Protein AF-A0A418G9U0-F1 (afdb_monomer)

Foldseek 3Di:
DCPVVLVCVVPPQAEEEEEEAPPLCSVVVVVVSCPPDPLEDEDQLCPPPVPPGNAAFQVCCVVDPVLPDSRQEYEGARYDDDPPDPPTPVLVCLQCSVVSNHHYYYYYYDDPDPVSLQSGQKYWYWYADPVRDIDIDIDGD

Secondary structure (DSSP, 8-state):
--HHHHHHHHH--SEEEEEESTTS-HHHHHHHHT---TTEEEEETTT-GGGT-SSB-TTTGGG--GGGSS-SEEEEEEE---TT-TT-HHHHHHHHHGGGT-EEEEEES----HHHHTTSSEEEEEEE-TTS-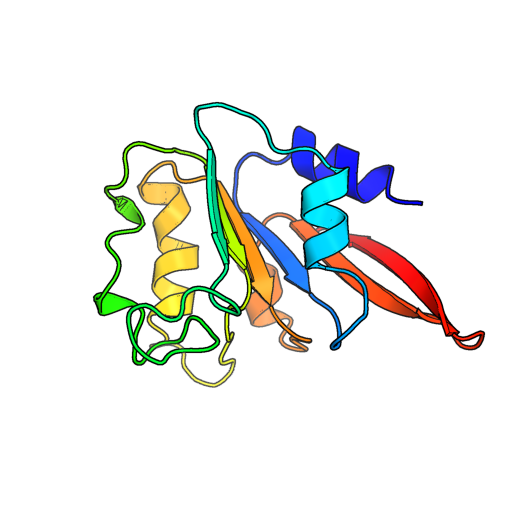EEEEEE--

Sequence (141 aa):
MYKQATELMLNFKDRILIKGEEDTGKSTLLTEIRISDSDSRYYNFKTLNSAGYNRLCDENIDNFDFLNTPEKTLILDGVRLCEKKMTSKVIRLIKQARKYHKRLVVVADSCESEFIELLFDGVIALSFNSDRERSCNVYTP

Radius of gyration: 14.31 Å; Cα contacts (8 Å, |Δi|>4): 246; chains: 1; bounding box: 38×35×33 Å

Organism: Escherichia coli (NCBI:txid562)

Nearest PDB structures (foldseek):
  8xbt-assembly1_K  TM=5.881E-01  e=6.034E-03  Homo sapiens
  8gyk-assembly1_G  TM=5.788E-01  e=1.154E-02  Homo sapiens
  8dk3-assembly1_A  TM=6.594E-01  e=3.256E-02  Pseudomonas aeruginosa PA14
  8bfn-assembly1_G  TM=6.846E-01  e=8.609E-02  Escherichia coli
  5xg3-assembly1_B  TM=6.144E-01  e=4.645E-01  Bacillus subtilis subsp. subtilis str. 168

Solvent-accessible surface area (backbone atoms only — not comparable to full-atom values): 8131 Å² total; per-residue (Å²): 134,58,61,65,55,45,50,47,67,74,70,59,74,48,33,35,38,37,31,19,58,85,90,46,42,71,71,56,50,53,64,72,61,55,83,76,50,94,49,47,44,81,43,52,23,66,72,45,64,89,78,79,40,63,46,44,34,66,90,56,47,85,81,52,68,72,77,77,47,91,47,37,30,40,34,40,35,39,33,58,82,66,86,92,40,97,79,34,53,55,60,48,49,60,67,44,28,63,82,58,64,31,20,37,38,40,29,30,57,68,71,88,51,63,74,62,46,61,68,24,70,29,38,37,41,27,37,66,46,100,84,67,46,78,42,79,47,69,51,64,104

Structure (mmCIF, N/CA/C/O backbone):
data_AF-A0A418G9U0-F1
#
_entry.id   AF-A0A418G9U0-F1
#
loop_
_atom_site.group_PDB
_atom_site.id
_atom_site.type_symbol
_atom_site.label_atom_id
_atom_site.label_alt_id
_atom_site.label_comp_id
_atom_site.label_asym_id
_atom_site.label_entity_id
_atom_site.label_seq_id
_atom_site.pdbx_PDB_ins_code
_atom_site.Cartn_x
_atom_site.Cartn_y
_atom_site.Cartn_z
_atom_site.occupancy
_atom_site.B_iso_or_equiv
_atom_site.auth_seq_id
_atom_site.auth_comp_id
_atom_site.auth_asym_id
_atom_site.auth_atom_id
_atom_site.pdbx_PDB_model_num
ATOM 1 N N . MET A 1 1 ? 17.846 9.985 2.692 1.00 63.62 1 MET A N 1
ATOM 2 C CA . MET A 1 1 ? 17.012 9.930 1.473 1.00 63.62 1 MET A CA 1
ATOM 3 C C . MET A 1 1 ? 15.529 9.843 1.827 1.00 63.62 1 MET A C 1
ATOM 5 O O . MET A 1 1 ? 14.791 10.739 1.460 1.00 63.62 1 MET A O 1
ATOM 9 N N . TYR A 1 2 ? 15.095 8.872 2.635 1.00 77.06 2 TYR A N 1
ATOM 10 C CA . TYR A 1 2 ? 13.665 8.629 2.891 1.00 77.06 2 TYR A CA 1
ATOM 11 C C . TYR A 1 2 ? 13.027 9.396 4.057 1.00 77.06 2 TYR A C 1
ATOM 13 O O . TYR A 1 2 ? 11.985 8.982 4.541 1.00 77.06 2 TYR A O 1
ATOM 21 N N . LYS A 1 3 ? 13.602 10.515 4.518 1.00 80.62 3 LYS A N 1
ATOM 22 C CA . LYS A 1 3 ? 13.114 11.206 5.730 1.00 80.62 3 LYS A CA 1
ATOM 23 C C . LYS A 1 3 ? 11.616 11.547 5.647 1.00 80.62 3 LYS A C 1
ATOM 25 O O . LYS A 1 3 ? 10.870 11.213 6.558 1.00 80.62 3 LYS A O 1
ATOM 30 N N . GLN A 1 4 ? 11.180 12.121 4.525 1.00 82.06 4 GLN A N 1
ATOM 31 C CA . GLN A 1 4 ? 9.770 12.456 4.292 1.00 82.06 4 GLN A CA 1
ATOM 32 C C . GLN A 1 4 ? 8.877 11.211 4.183 1.00 82.06 4 GLN A C 1
ATOM 34 O O . GLN A 1 4 ? 7.763 11.206 4.696 1.00 82.06 4 GLN A O 1
ATOM 39 N N . ALA A 1 5 ? 9.368 10.138 3.556 1.00 81.75 5 ALA A N 1
ATOM 40 C CA . ALA A 1 5 ? 8.641 8.875 3.444 1.00 81.75 5 ALA A CA 1
ATOM 41 C C . ALA A 1 5 ? 8.463 8.216 4.820 1.00 81.75 5 ALA A C 1
ATOM 43 O O . ALA A 1 5 ? 7.370 7.764 5.149 1.00 81.75 5 ALA A O 1
ATOM 44 N N . THR A 1 6 ? 9.504 8.221 5.655 1.00 82.69 6 THR A N 1
ATOM 45 C CA . THR A 1 6 ? 9.440 7.766 7.047 1.00 82.69 6 THR A CA 1
ATOM 46 C C . THR A 1 6 ? 8.459 8.611 7.857 1.00 82.69 6 THR A C 1
ATOM 48 O O . THR A 1 6 ? 7.612 8.052 8.544 1.00 82.69 6 THR A O 1
ATOM 51 N N . GLU A 1 7 ? 8.518 9.941 7.757 1.00 81.81 7 GLU A N 1
ATOM 52 C CA . GLU A 1 7 ? 7.590 10.840 8.456 1.00 81.81 7 GLU A CA 1
ATOM 53 C C . GLU A 1 7 ? 6.134 10.601 8.032 1.00 81.81 7 GLU A C 1
ATOM 55 O O . GLU A 1 7 ? 5.266 10.474 8.895 1.00 81.81 7 GLU A O 1
ATOM 60 N N . LEU A 1 8 ? 5.858 10.456 6.731 1.00 82.25 8 LEU A N 1
ATOM 61 C CA . LEU A 1 8 ? 4.528 10.097 6.237 1.00 82.25 8 LEU A CA 1
ATOM 62 C C . LEU A 1 8 ? 4.080 8.752 6.824 1.00 82.25 8 LEU A C 1
ATOM 64 O O . LEU A 1 8 ? 2.996 8.642 7.387 1.00 82.25 8 LEU A O 1
ATOM 68 N N . MET A 1 9 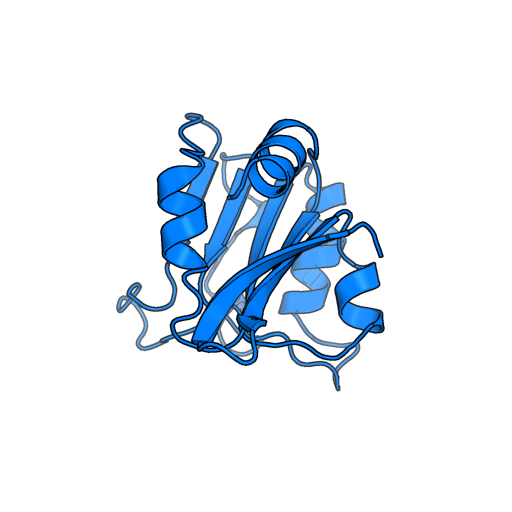? 4.936 7.735 6.760 1.00 81.06 9 MET A N 1
ATOM 69 C CA . MET A 1 9 ? 4.638 6.389 7.249 1.00 81.06 9 MET A CA 1
ATOM 70 C C . MET A 1 9 ? 4.513 6.294 8.777 1.00 81.06 9 MET A C 1
ATOM 72 O O . MET A 1 9 ? 3.905 5.349 9.274 1.00 81.06 9 MET A O 1
ATOM 76 N N . LEU A 1 10 ? 5.035 7.244 9.547 1.00 76.81 10 LEU A N 1
ATOM 77 C CA . LEU A 1 10 ? 4.821 7.297 10.996 1.00 76.81 10 LEU A CA 1
ATOM 78 C C . LEU A 1 10 ? 3.573 8.111 11.366 1.00 76.81 10 LEU A C 1
ATOM 80 O O . LEU A 1 10 ? 2.882 7.766 12.323 1.00 76.81 10 LEU A O 1
ATOM 84 N N . ASN A 1 11 ? 3.253 9.152 10.593 1.00 72.56 11 ASN A N 1
ATOM 85 C CA . ASN A 1 11 ? 2.205 10.115 10.941 1.00 72.56 11 ASN A CA 1
ATOM 86 C C . ASN A 1 11 ? 0.846 9.835 10.275 1.00 72.56 11 ASN A C 1
ATOM 88 O O . ASN A 1 11 ? -0.189 10.181 10.845 1.00 72.56 11 ASN A O 1
ATOM 92 N N . PHE A 1 12 ? 0.810 9.195 9.102 1.00 70.12 12 PHE A N 1
ATOM 93 C CA . PHE A 1 12 ? -0.439 8.895 8.396 1.00 70.12 12 PHE A CA 1
ATOM 94 C C . PHE A 1 12 ? -1.031 7.560 8.827 1.00 70.12 12 PHE A C 1
ATOM 96 O O . PHE A 1 12 ? -0.468 6.499 8.562 1.00 70.12 12 PHE A O 1
ATOM 103 N N . LYS A 1 13 ? -2.211 7.616 9.448 1.00 68.31 13 LYS A N 1
ATOM 104 C CA . LYS A 1 13 ? -2.909 6.443 9.996 1.00 68.31 13 LYS A CA 1
ATOM 105 C C . LYS A 1 13 ? -3.862 5.745 9.024 1.00 68.31 13 LYS A C 1
ATOM 107 O O . LYS A 1 13 ? -4.381 4.697 9.387 1.00 68.31 13 LYS A O 1
ATOM 112 N N . ASP A 1 14 ? -4.062 6.280 7.822 1.00 82.94 14 ASP A N 1
ATOM 113 C CA . ASP A 1 14 ? -5.080 5.778 6.893 1.00 82.94 14 ASP A CA 1
ATOM 114 C C . ASP A 1 14 ? -4.464 5.020 5.704 1.00 82.94 14 ASP A C 1
ATOM 116 O O . ASP A 1 14 ? -3.950 3.915 5.887 1.00 82.94 14 ASP A O 1
ATOM 120 N N . ARG A 1 15 ? -4.527 5.541 4.474 1.00 91.75 15 ARG A N 1
ATOM 121 C CA . ARG A 1 15 ? -4.121 4.804 3.268 1.00 91.75 15 ARG A CA 1
ATOM 122 C C . ARG A 1 15 ? -2.930 5.472 2.605 1.00 91.75 15 ARG A C 1
ATOM 124 O O . ARG A 1 15 ? -2.994 6.641 2.245 1.00 91.75 15 ARG A O 1
ATOM 131 N N . ILE A 1 16 ? -1.866 4.709 2.401 1.00 93.50 16 ILE A N 1
ATOM 132 C CA . ILE A 1 16 ? -0.645 5.168 1.742 1.00 93.50 16 ILE A CA 1
ATOM 133 C C . ILE A 1 16 ? -0.422 4.334 0.485 1.00 93.50 16 ILE A C 1
ATOM 135 O O . ILE A 1 16 ? -0.481 3.103 0.538 1.00 93.50 16 ILE A O 1
ATOM 139 N N . LEU A 1 17 ? -0.155 5.000 -0.634 1.00 94.38 17 LEU A N 1
ATOM 140 C CA . LEU A 1 17 ? 0.287 4.366 -1.872 1.00 94.38 17 LEU A CA 1
ATOM 141 C C . LEU A 1 17 ? 1.799 4.516 -2.006 1.00 94.38 17 LEU A C 1
ATOM 143 O O . LEU A 1 17 ? 2.324 5.623 -1.957 1.00 94.38 17 LEU A O 1
ATOM 147 N N . ILE A 1 18 ? 2.494 3.411 -2.239 1.00 93.88 18 ILE A N 1
ATOM 148 C CA . ILE A 1 18 ? 3.886 3.393 -2.674 1.00 93.88 18 ILE A CA 1
ATOM 149 C C . ILE A 1 18 ? 3.891 2.930 -4.127 1.00 93.88 18 ILE A C 1
ATOM 151 O O . ILE A 1 18 ? 3.515 1.793 -4.419 1.00 93.88 18 ILE A O 1
ATOM 155 N N . LYS A 1 19 ? 4.304 3.805 -5.041 1.00 93.88 19 LYS A N 1
ATOM 156 C CA . LYS A 1 19 ? 4.324 3.531 -6.482 1.00 93.88 19 LYS A CA 1
ATOM 157 C C . LYS A 1 19 ? 5.699 3.777 -7.080 1.00 93.88 19 LYS A C 1
ATOM 159 O O . LYS A 1 19 ? 6.518 4.497 -6.518 1.00 93.88 19 LYS A O 1
ATOM 164 N N . GLY A 1 20 ? 5.938 3.182 -8.236 1.00 92.25 20 GLY A N 1
ATOM 165 C CA . GLY A 1 20 ? 7.193 3.308 -8.967 1.00 92.25 20 GLY A CA 1
ATOM 166 C C . GLY A 1 20 ? 7.373 2.153 -9.933 1.00 92.25 20 GLY A C 1
ATOM 167 O O . GLY A 1 20 ? 6.677 1.142 -9.827 1.00 92.25 20 GLY A O 1
ATOM 168 N N . GLU A 1 21 ? 8.318 2.277 -10.852 1.00 88.81 21 GLU A N 1
ATOM 169 C CA . GLU A 1 21 ? 8.692 1.192 -11.764 1.00 88.81 21 GLU A CA 1
ATOM 170 C C . GLU A 1 21 ? 9.312 0.000 -11.009 1.00 88.81 21 GLU A C 1
ATOM 172 O O . GLU A 1 21 ? 9.526 0.037 -9.784 1.00 88.81 21 GLU A O 1
ATOM 177 N N . GLU A 1 22 ? 9.566 -1.096 -11.722 1.00 86.19 22 GLU A N 1
ATOM 178 C CA . GLU A 1 22 ? 10.347 -2.214 -11.189 1.00 86.19 22 GLU A CA 1
ATOM 179 C C . GLU A 1 22 ? 11.737 -1.735 -10.727 1.00 86.19 22 GLU A C 1
ATOM 181 O O . GLU A 1 22 ? 12.258 -0.723 -11.188 1.00 86.19 22 GLU A O 1
ATOM 186 N N . ASP A 1 23 ? 12.296 -2.406 -9.719 1.00 85.69 23 ASP A N 1
ATOM 187 C CA . ASP A 1 23 ? 13.636 -2.143 -9.161 1.00 85.69 23 ASP A CA 1
ATOM 188 C C . ASP A 1 23 ? 13.921 -0.744 -8.575 1.00 85.69 23 ASP A C 1
ATOM 190 O O . ASP A 1 23 ? 15.013 -0.484 -8.055 1.00 85.69 23 ASP A O 1
ATOM 194 N N . THR A 1 24 ? 12.909 0.122 -8.494 1.00 89.12 24 THR A N 1
ATOM 195 C CA . THR A 1 24 ? 12.988 1.434 -7.818 1.00 89.12 24 THR A CA 1
ATOM 196 C C . THR A 1 24 ? 13.184 1.340 -6.297 1.00 89.12 24 THR A C 1
ATOM 198 O O . THR A 1 24 ? 13.470 2.339 -5.643 1.00 89.12 24 THR A O 1
ATOM 201 N N . GLY A 1 25 ? 13.081 0.139 -5.715 1.00 88.19 25 GLY A N 1
ATOM 202 C CA . GLY A 1 25 ? 13.338 -0.105 -4.292 1.00 88.19 25 GLY A CA 1
ATOM 203 C C . GLY A 1 25 ? 12.112 0.007 -3.381 1.00 88.19 25 GLY A C 1
ATOM 204 O O . GLY A 1 25 ? 12.280 0.133 -2.173 1.00 88.19 25 GLY A O 1
ATOM 205 N N . LYS A 1 26 ? 10.885 -0.081 -3.919 1.00 91.31 26 LYS A N 1
ATOM 206 C CA . LYS A 1 26 ? 9.625 0.005 -3.145 1.00 91.31 26 LYS A CA 1
ATOM 207 C C . LYS A 1 26 ? 9.582 -0.936 -1.931 1.00 91.31 26 LYS A C 1
ATOM 209 O O . LYS A 1 26 ? 9.295 -0.503 -0.820 1.00 91.31 26 LYS A O 1
ATOM 214 N N . SER A 1 27 ? 9.916 -2.211 -2.122 1.00 87.06 27 SER A N 1
ATOM 215 C CA . SER A 1 27 ? 9.946 -3.191 -1.027 1.00 87.06 27 SER A CA 1
ATOM 216 C C . SER A 1 27 ? 11.130 -2.957 -0.077 1.00 87.06 27 SER A C 1
ATOM 218 O O . SER A 1 27 ? 10.993 -3.135 1.131 1.00 87.06 27 SER A O 1
ATOM 220 N N . THR A 1 28 ? 12.276 -2.484 -0.589 1.00 86.75 28 THR A N 1
ATOM 221 C CA . THR A 1 28 ? 13.432 -2.091 0.238 1.00 86.75 28 THR A CA 1
ATOM 222 C C . THR A 1 28 ? 13.075 -0.929 1.168 1.00 86.75 28 THR A C 1
ATOM 224 O O . THR A 1 28 ? 13.372 -0.985 2.360 1.00 86.75 28 THR A O 1
ATOM 227 N N . LEU A 1 29 ? 12.342 0.069 0.670 1.00 86.94 29 LEU A N 1
ATOM 228 C CA . LEU A 1 29 ? 11.839 1.183 1.472 1.00 86.94 29 LEU A CA 1
ATOM 229 C C . LEU A 1 29 ? 11.016 0.692 2.672 1.00 86.94 29 LEU A C 1
ATOM 231 O O . LEU A 1 29 ? 11.232 1.148 3.792 1.00 86.94 29 LEU A O 1
ATOM 235 N N . LEU A 1 30 ? 10.111 -0.271 2.465 1.00 84.62 30 LEU A N 1
ATOM 236 C CA . LEU A 1 30 ? 9.313 -0.847 3.553 1.00 84.62 30 LEU A CA 1
ATOM 237 C C . LEU A 1 30 ? 10.179 -1.516 4.626 1.00 84.62 30 LEU A C 1
ATOM 239 O O . LEU A 1 30 ? 9.915 -1.346 5.818 1.00 84.62 30 LEU A O 1
ATOM 243 N N . THR A 1 31 ? 11.221 -2.247 4.217 1.00 78.88 31 THR A N 1
ATOM 244 C CA . THR A 1 31 ? 12.150 -2.883 5.165 1.00 78.88 31 THR A CA 1
ATOM 245 C C . THR A 1 31 ? 12.967 -1.863 5.959 1.00 78.88 31 THR A C 1
ATOM 247 O O . THR A 1 31 ? 13.207 -2.065 7.149 1.00 78.88 31 THR A O 1
ATOM 250 N N . GLU A 1 32 ? 13.347 -0.743 5.341 1.00 78.62 32 GLU A N 1
ATOM 251 C CA . GLU A 1 32 ? 14.121 0.320 5.990 1.00 78.62 32 GLU A CA 1
ATOM 252 C C . GLU A 1 32 ? 13.285 1.157 6.963 1.00 78.62 32 GLU A C 1
ATOM 254 O O . GLU A 1 32 ? 13.770 1.521 8.033 1.00 78.62 32 GLU A O 1
ATOM 259 N N . ILE A 1 33 ? 12.017 1.422 6.632 1.00 75.69 33 ILE A N 1
ATOM 260 C CA . ILE A 1 33 ? 11.095 2.182 7.490 1.00 75.69 33 ILE A CA 1
ATOM 261 C C . ILE A 1 33 ? 10.749 1.412 8.779 1.00 75.69 33 ILE A C 1
ATOM 263 O O . ILE A 1 33 ? 10.293 2.028 9.739 1.00 75.69 33 ILE A O 1
ATOM 267 N N . ARG A 1 34 ? 11.025 0.097 8.846 1.00 66.44 34 ARG A N 1
ATOM 268 C CA . ARG A 1 34 ? 10.774 -0.769 10.014 1.00 66.44 34 ARG A CA 1
ATOM 269 C C . ARG A 1 34 ? 9.371 -0.567 10.581 1.00 66.44 34 ARG A C 1
ATOM 271 O O . ARG A 1 34 ? 9.196 -0.201 11.741 1.00 66.44 34 ARG A O 1
ATOM 278 N N . ILE A 1 35 ? 8.356 -0.840 9.766 1.00 66.44 35 ILE A N 1
ATOM 279 C CA . ILE A 1 35 ? 6.982 -0.980 10.263 1.00 66.44 35 ILE A CA 1
ATOM 280 C C . ILE A 1 35 ? 6.930 -2.290 11.059 1.00 66.44 35 ILE A C 1
ATOM 282 O O . ILE A 1 35 ? 6.544 -3.335 10.550 1.00 66.44 35 ILE A O 1
ATOM 286 N N . SER A 1 36 ? 7.449 -2.253 12.280 1.00 57.88 36 SER A N 1
ATOM 287 C CA . SER A 1 36 ? 7.565 -3.388 13.191 1.00 57.88 36 SER A CA 1
ATOM 288 C C . SER A 1 36 ? 6.660 -3.164 14.395 1.00 57.88 36 SER A C 1
ATOM 290 O O . SER A 1 36 ? 7.102 -3.254 15.539 1.00 57.88 36 SER A O 1
ATOM 292 N N . ASP A 1 37 ? 5.412 -2.794 14.126 1.00 63.84 37 ASP A N 1
ATOM 293 C CA . ASP A 1 37 ? 4.378 -2.807 15.151 1.00 63.84 37 ASP A CA 1
ATOM 294 C C . ASP A 1 37 ? 3.733 -4.197 15.152 1.00 63.84 37 ASP A C 1
ATOM 296 O O . ASP A 1 37 ? 3.496 -4.776 14.086 1.00 63.84 37 ASP A O 1
ATOM 300 N N . SER A 1 38 ? 3.457 -4.746 16.333 1.00 69.56 38 SER A N 1
ATOM 301 C CA . SER A 1 38 ? 2.780 -6.041 16.483 1.00 69.56 38 SER A CA 1
ATOM 302 C C . SER A 1 38 ? 1.361 -6.029 15.902 1.00 69.56 38 SER A C 1
ATOM 304 O O . SER A 1 38 ? 0.781 -7.086 15.676 1.0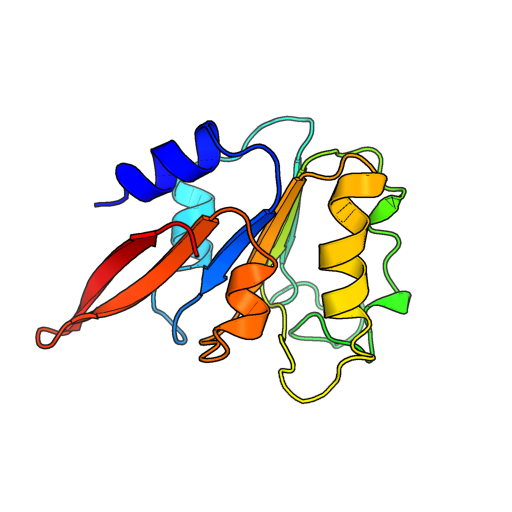0 69.56 38 SER A O 1
ATOM 306 N N . ASP A 1 39 ? 0.829 -4.839 15.613 1.00 85.25 39 ASP A N 1
ATOM 307 C CA . ASP A 1 39 ? -0.462 -4.591 14.967 1.00 85.25 39 ASP A CA 1
ATOM 308 C C . ASP A 1 39 ? -0.365 -4.453 13.428 1.00 85.25 39 ASP A C 1
ATOM 310 O O . ASP A 1 39 ? -1.240 -3.869 12.776 1.00 85.25 39 ASP A O 1
ATOM 314 N N . SER A 1 40 ? 0.727 -4.942 12.825 1.00 88.19 40 SER A N 1
ATOM 315 C CA . SER A 1 40 ? 0.954 -4.892 11.379 1.00 88.19 40 SER A CA 1
ATOM 316 C C . SER A 1 40 ? 1.131 -6.270 10.747 1.00 88.19 40 SER A C 1
ATOM 318 O O . SER A 1 40 ? 1.769 -7.162 11.305 1.00 88.19 40 SER A O 1
ATOM 320 N N . ARG A 1 41 ? 0.588 -6.436 9.537 1.00 90.88 41 ARG A N 1
ATOM 321 C CA . ARG A 1 41 ? 0.764 -7.641 8.725 1.00 90.88 41 ARG A CA 1
ATOM 322 C C . ARG A 1 41 ? 1.227 -7.308 7.318 1.00 90.88 41 ARG A C 1
ATOM 324 O O . ARG A 1 41 ? 0.599 -6.519 6.612 1.00 90.88 41 ARG A O 1
ATOM 331 N N . TYR A 1 42 ? 2.315 -7.957 6.913 1.00 90.19 42 TYR A N 1
ATOM 332 C CA . TYR A 1 42 ? 2.928 -7.801 5.599 1.00 90.19 42 TYR A CA 1
ATOM 333 C C . TYR A 1 42 ? 2.551 -8.963 4.676 1.00 90.19 42 TYR A C 1
ATOM 335 O O . TYR A 1 42 ? 2.820 -10.126 4.976 1.00 90.19 42 TYR A O 1
ATOM 343 N N . TYR A 1 43 ? 1.938 -8.632 3.542 1.00 91.19 43 TYR A N 1
ATOM 344 C CA . TYR A 1 43 ? 1.598 -9.557 2.469 1.00 91.19 43 TYR A CA 1
ATOM 345 C C . TYR A 1 43 ? 2.472 -9.256 1.255 1.00 91.19 43 TYR A C 1
ATOM 347 O O . TYR A 1 43 ? 2.245 -8.274 0.553 1.00 91.19 43 TYR A O 1
ATOM 355 N N . ASN A 1 44 ? 3.460 -10.110 0.996 1.00 90.25 44 ASN A N 1
ATOM 356 C CA . ASN A 1 44 ? 4.312 -10.002 -0.185 1.00 90.25 44 ASN A CA 1
ATOM 357 C C . ASN A 1 44 ? 3.789 -10.896 -1.310 1.00 90.25 44 ASN A C 1
ATOM 359 O O . ASN A 1 44 ? 4.198 -12.046 -1.421 1.00 90.25 44 ASN A O 1
ATOM 363 N N . PHE A 1 45 ? 2.913 -10.377 -2.168 1.00 89.44 45 PHE A N 1
ATOM 364 C CA . PHE A 1 45 ? 2.314 -11.140 -3.268 1.00 89.44 45 PHE A CA 1
ATOM 365 C C . PHE A 1 45 ? 3.299 -11.505 -4.380 1.00 89.44 45 PHE A C 1
ATOM 367 O O . PHE A 1 45 ? 2.972 -12.352 -5.202 1.00 89.44 45 PHE A O 1
ATOM 374 N N . LYS A 1 46 ? 4.506 -10.924 -4.400 1.00 83.00 46 LYS A N 1
ATOM 375 C CA . LYS A 1 46 ? 5.563 -11.344 -5.331 1.00 83.00 46 LYS A CA 1
ATOM 376 C C . LYS A 1 46 ? 6.176 -12.686 -4.933 1.00 83.00 46 LYS A C 1
ATOM 378 O O . LYS A 1 46 ? 6.672 -13.404 -5.794 1.00 83.00 46 LYS A O 1
ATOM 383 N N . THR A 1 47 ? 6.161 -13.016 -3.640 1.00 81.38 47 THR A N 1
ATOM 384 C CA . THR A 1 47 ? 6.744 -14.253 -3.096 1.00 81.38 47 THR A CA 1
ATOM 385 C C . THR A 1 47 ? 5.716 -15.183 -2.454 1.00 81.38 47 THR A C 1
ATOM 387 O O . THR A 1 47 ? 6.047 -16.337 -2.176 1.00 81.38 47 THR A O 1
ATOM 390 N N . LEU A 1 48 ? 4.472 -14.726 -2.243 1.00 76.56 48 LEU A N 1
ATOM 391 C CA . LEU A 1 48 ? 3.346 -15.528 -1.751 1.00 76.56 48 LEU A CA 1
ATOM 392 C C . LEU A 1 48 ? 2.916 -16.549 -2.820 1.00 76.56 48 LEU A C 1
ATOM 394 O O . LEU A 1 48 ? 1.884 -16.439 -3.472 1.00 76.56 48 LEU A O 1
ATOM 398 N N . ASN A 1 49 ? 3.727 -17.586 -2.995 1.00 59.41 49 ASN A N 1
ATOM 399 C CA . ASN A 1 49 ? 3.548 -18.613 -4.018 1.00 59.41 49 ASN A CA 1
ATOM 400 C C . ASN A 1 49 ? 2.421 -19.614 -3.679 1.00 59.41 49 ASN A C 1
ATOM 402 O O . ASN A 1 49 ? 2.226 -20.604 -4.377 1.00 59.41 49 ASN A O 1
ATOM 406 N N . SER A 1 50 ? 1.675 -19.384 -2.593 1.00 57.41 50 SER A N 1
ATOM 407 C CA . SER A 1 50 ? 0.692 -20.321 -2.037 1.00 57.41 50 SER A CA 1
ATOM 408 C C . SER A 1 50 ? -0.550 -20.527 -2.910 1.00 57.41 50 SER A C 1
ATOM 410 O O . SER A 1 50 ? -1.311 -21.456 -2.654 1.00 57.41 50 SER A O 1
ATOM 412 N N . ALA A 1 51 ? -0.751 -19.711 -3.950 1.00 54.06 51 ALA A N 1
ATOM 413 C CA . ALA A 1 51 ? -1.877 -19.852 -4.873 1.00 54.06 51 ALA A CA 1
ATOM 414 C C . ALA A 1 51 ? -1.531 -19.541 -6.348 1.00 54.06 51 ALA A C 1
ATOM 416 O O . ALA A 1 51 ? -2.428 -19.292 -7.149 1.00 54.06 51 ALA A O 1
ATOM 417 N N . GLY A 1 52 ? -0.242 -19.552 -6.719 1.00 62.41 52 GLY A N 1
ATOM 418 C CA . GLY A 1 52 ? 0.205 -19.324 -8.105 1.00 62.41 52 GLY A CA 1
ATOM 419 C C . GLY A 1 52 ? 0.037 -17.885 -8.612 1.00 62.41 52 GLY A C 1
ATOM 420 O O . GLY A 1 52 ? 0.022 -17.648 -9.820 1.00 62.41 52 GLY A O 1
ATOM 421 N N . TYR A 1 53 ? -0.109 -16.921 -7.703 1.00 65.88 53 TYR A N 1
ATOM 422 C CA . TYR A 1 53 ? -0.242 -15.508 -8.038 1.00 65.88 53 TYR A CA 1
ATOM 423 C C . TYR A 1 53 ? 1.035 -14.750 -7.683 1.00 65.88 53 TYR A C 1
ATOM 425 O O . TYR A 1 53 ? 1.526 -14.869 -6.569 1.00 65.88 53 TYR A O 1
ATOM 433 N N . ASN A 1 54 ? 1.504 -13.901 -8.601 1.00 82.81 54 ASN A N 1
ATOM 434 C CA . ASN A 1 54 ? 2.680 -13.042 -8.388 1.00 82.81 54 ASN A CA 1
ATOM 435 C C . ASN A 1 54 ? 2.297 -11.591 -8.030 1.00 82.81 54 ASN A C 1
ATOM 437 O O . ASN A 1 54 ? 3.143 -10.697 -8.028 1.00 82.81 54 ASN A O 1
ATOM 441 N N . ARG A 1 55 ? 0.996 -11.334 -7.835 1.00 89.44 55 ARG A N 1
ATOM 442 C CA . ARG A 1 55 ? 0.404 -10.026 -7.525 1.00 89.44 55 ARG A CA 1
ATOM 443 C C . ARG A 1 55 ? -1.020 -10.171 -6.994 1.00 89.44 55 ARG A C 1
ATOM 445 O O . ARG A 1 55 ? -1.720 -11.106 -7.381 1.00 89.44 55 ARG A O 1
ATOM 452 N N . LEU A 1 56 ? -1.472 -9.223 -6.180 1.00 92.06 56 LEU A N 1
ATOM 453 C CA . LEU A 1 56 ? -2.875 -9.081 -5.783 1.00 92.06 56 LEU A CA 1
ATOM 454 C C . LEU A 1 56 ? -3.654 -8.326 -6.870 1.00 92.06 56 LEU A C 1
ATOM 456 O O . LEU A 1 56 ? -3.227 -7.259 -7.314 1.00 92.06 56 LEU A O 1
ATOM 460 N N . CYS A 1 57 ? -4.793 -8.859 -7.298 1.00 90.75 57 CYS A N 1
ATOM 461 C CA . CYS A 1 57 ? -5.650 -8.287 -8.335 1.00 90.75 57 CYS A CA 1
ATOM 462 C C . CYS A 1 57 ? -7.127 -8.670 -8.121 1.00 90.75 57 CYS A C 1
ATOM 464 O O . CYS A 1 57 ? -7.470 -9.415 -7.204 1.00 90.75 57 CYS A O 1
ATOM 466 N N . ASP A 1 58 ? -8.027 -8.153 -8.961 1.00 90.56 58 ASP A N 1
ATOM 467 C CA . ASP A 1 58 ? -9.474 -8.400 -8.834 1.00 90.56 58 ASP A CA 1
ATOM 468 C C . ASP A 1 58 ? -9.846 -9.890 -8.958 1.00 90.56 58 ASP A C 1
ATOM 470 O O . ASP A 1 58 ? -10.881 -10.321 -8.445 1.00 90.56 58 ASP A O 1
ATOM 474 N N . GLU A 1 59 ? -9.020 -10.674 -9.649 1.00 89.31 59 GLU A N 1
ATOM 475 C CA . GLU A 1 59 ? -9.234 -12.101 -9.875 1.00 89.31 59 GLU A CA 1
ATOM 476 C C . GLU A 1 59 ? -8.955 -12.954 -8.630 1.00 89.31 59 GLU A C 1
ATOM 478 O O . GLU A 1 59 ? -9.540 -14.024 -8.498 1.00 89.31 59 GLU A O 1
ATOM 483 N N . ASN A 1 60 ? -8.083 -12.503 -7.721 1.00 90.38 60 ASN A N 1
ATOM 484 C CA . ASN A 1 60 ? -7.625 -13.317 -6.590 1.00 90.38 60 ASN A CA 1
ATOM 485 C C . ASN A 1 60 ? -7.857 -12.696 -5.209 1.00 90.38 60 ASN A C 1
ATOM 487 O O . ASN A 1 60 ? -7.642 -13.377 -4.208 1.00 90.38 60 ASN A O 1
ATOM 491 N N . ILE A 1 61 ? -8.315 -11.447 -5.139 1.00 91.50 61 ILE A N 1
ATOM 492 C CA . ILE A 1 61 ? -8.578 -10.744 -3.880 1.00 91.50 61 ILE A CA 1
ATOM 493 C C . ILE A 1 61 ? -9.606 -11.446 -2.987 1.00 91.50 61 ILE A C 1
ATOM 495 O O . ILE A 1 61 ? -9.466 -11.397 -1.771 1.00 91.50 61 ILE A O 1
ATOM 499 N N . ASP A 1 62 ? -10.582 -12.150 -3.567 1.00 91.81 62 ASP A N 1
ATOM 500 C CA . ASP A 1 62 ? -11.617 -12.863 -2.802 1.00 91.81 62 ASP A CA 1
ATOM 501 C C . ASP A 1 62 ? -11.057 -14.052 -1.995 1.00 91.81 62 ASP A C 1
ATOM 503 O O . ASP A 1 62 ? -11.729 -14.561 -1.103 1.00 91.81 62 ASP A O 1
ATOM 507 N N . ASN A 1 63 ? -9.815 -14.476 -2.264 1.00 91.25 63 ASN A N 1
ATOM 508 C CA . ASN A 1 63 ? -9.130 -15.513 -1.485 1.00 91.25 63 ASN A CA 1
ATOM 509 C C . ASN A 1 63 ? -8.583 -14.991 -0.144 1.00 91.25 63 ASN A C 1
ATOM 511 O O . ASN A 1 63 ? -8.000 -15.759 0.622 1.00 91.25 63 ASN A O 1
ATOM 515 N N . PHE A 1 64 ? -8.724 -13.692 0.129 1.00 91.62 64 PHE A N 1
ATOM 516 C CA . PHE A 1 64 ? -8.153 -13.034 1.294 1.00 91.62 64 PHE A CA 1
ATOM 517 C C . PHE A 1 64 ? -9.219 -12.244 2.047 1.00 91.62 64 PHE A C 1
ATOM 519 O O . PHE A 1 64 ? -9.900 -11.389 1.483 1.00 91.62 64 PHE A O 1
ATOM 526 N N . ASP A 1 65 ? -9.298 -12.460 3.357 1.00 92.88 65 ASP A N 1
ATOM 527 C CA . ASP A 1 65 ? -10.201 -11.712 4.228 1.00 92.88 65 ASP A CA 1
ATOM 528 C C . ASP A 1 65 ? -9.475 -10.571 4.957 1.00 92.88 65 ASP A C 1
ATOM 530 O O . ASP A 1 65 ? -9.324 -10.567 6.177 1.00 92.88 65 ASP A O 1
ATOM 534 N N . PHE A 1 66 ? -8.969 -9.600 4.190 1.00 94.88 66 PHE A N 1
ATOM 535 C CA . PHE A 1 66 ? -8.168 -8.490 4.726 1.00 94.88 66 PHE A CA 1
ATOM 536 C C . PHE A 1 66 ? -8.910 -7.653 5.775 1.00 94.88 66 PHE A C 1
ATOM 538 O O . PHE A 1 66 ? -8.310 -7.167 6.729 1.00 94.88 66 PHE A O 1
ATOM 545 N N . LEU A 1 67 ? -10.216 -7.447 5.603 1.00 93.75 67 LEU A N 1
ATOM 546 C CA . LEU A 1 67 ? -10.975 -6.527 6.452 1.00 93.75 67 LEU A CA 1
ATOM 547 C C . LEU A 1 67 ? -11.259 -7.106 7.843 1.00 93.75 67 LEU A C 1
ATOM 549 O O . LEU A 1 67 ? -11.399 -6.330 8.787 1.00 93.75 67 LEU A O 1
ATOM 553 N N . ASN A 1 68 ? -11.278 -8.434 7.983 1.00 93.50 68 ASN A N 1
ATOM 554 C CA . ASN A 1 68 ? -11.556 -9.109 9.252 1.00 93.50 68 ASN A CA 1
ATOM 555 C C . ASN A 1 68 ? -10.305 -9.650 9.960 1.00 93.50 68 ASN A C 1
ATOM 557 O O . ASN A 1 68 ? -10.430 -10.263 11.020 1.00 93.50 68 ASN A O 1
ATOM 561 N N . THR A 1 69 ? -9.097 -9.437 9.425 1.00 93.81 69 THR A N 1
ATOM 562 C CA . THR A 1 69 ? -7.876 -9.834 10.146 1.00 93.81 69 THR A CA 1
ATOM 563 C C . THR A 1 69 ? -7.763 -9.080 11.481 1.00 93.81 69 THR A C 1
ATOM 565 O O . THR A 1 69 ? -8.341 -8.001 11.621 1.00 93.81 69 THR A O 1
ATOM 568 N N . PRO A 1 70 ? -7.039 -9.588 12.490 1.00 92.88 70 PRO A N 1
ATOM 569 C CA . PRO A 1 70 ? -6.873 -8.858 13.746 1.00 92.88 70 PRO A CA 1
ATOM 570 C C . PRO A 1 70 ? -5.994 -7.605 13.599 1.00 92.88 70 PRO A C 1
ATOM 572 O O . PRO A 1 70 ? -6.237 -6.615 14.285 1.00 92.88 70 PRO A O 1
ATOM 575 N N . GLU A 1 71 ? -5.018 -7.611 12.687 1.00 92.31 71 GLU A N 1
ATOM 576 C CA . GLU A 1 71 ? -4.043 -6.525 12.536 1.00 92.31 71 GLU A CA 1
ATOM 577 C C . GLU A 1 71 ? -4.684 -5.285 11.905 1.00 92.31 71 GLU A C 1
ATOM 579 O O . GLU A 1 71 ? -5.371 -5.371 10.880 1.00 92.31 71 GLU A O 1
ATOM 584 N N . LYS A 1 72 ? -4.467 -4.110 12.493 1.00 90.94 72 LYS A N 1
ATOM 585 C CA . LYS A 1 72 ? -5.017 -2.848 11.977 1.00 90.94 72 LYS A CA 1
ATOM 586 C C . LYS A 1 72 ? -4.237 -2.315 10.793 1.00 90.94 72 LYS A C 1
ATOM 588 O O . LYS A 1 72 ? -4.834 -1.661 9.945 1.00 90.94 72 LYS A O 1
ATOM 593 N N . THR A 1 73 ? -2.934 -2.573 10.726 1.00 91.06 73 THR A N 1
ATOM 594 C CA . THR A 1 73 ? -2.095 -2.130 9.610 1.00 91.06 73 THR A CA 1
ATOM 595 C C . THR A 1 73 ? -1.846 -3.275 8.647 1.00 91.06 73 THR A C 1
ATOM 597 O O . THR A 1 73 ? -1.237 -4.281 8.998 1.00 91.06 73 THR A O 1
ATOM 600 N N . LEU A 1 74 ? -2.278 -3.104 7.404 1.00 93.69 74 LEU A N 1
ATOM 601 C CA . LEU A 1 74 ? -2.081 -4.080 6.343 1.00 93.69 74 LEU A CA 1
ATOM 602 C C . LEU A 1 74 ? -1.165 -3.488 5.285 1.00 93.69 74 LEU A C 1
ATOM 604 O O . LEU A 1 74 ? -1.459 -2.443 4.704 1.00 93.69 74 LEU A O 1
ATOM 608 N N . ILE A 1 75 ? -0.058 -4.173 5.031 1.00 93.38 75 ILE A N 1
ATOM 609 C CA . ILE A 1 75 ? 0.900 -3.802 3.997 1.00 93.38 75 ILE A CA 1
ATOM 610 C C . ILE A 1 75 ? 0.753 -4.817 2.869 1.00 93.38 75 ILE A C 1
ATOM 612 O O . ILE A 1 75 ? 1.043 -6.000 3.048 1.00 93.38 75 ILE A O 1
ATOM 616 N N . LEU A 1 76 ? 0.263 -4.357 1.724 1.00 94.25 76 LEU A N 1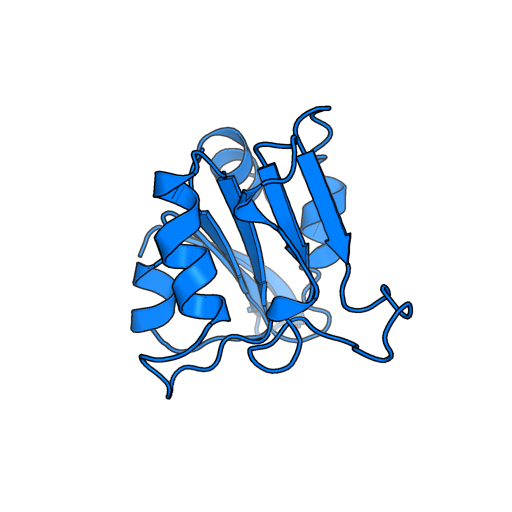
ATOM 617 C CA . LEU A 1 76 ? -0.030 -5.171 0.552 1.00 94.25 76 LEU A CA 1
ATOM 618 C C . LEU A 1 76 ? 1.019 -4.864 -0.517 1.00 94.25 76 LEU A C 1
ATOM 620 O O . LEU A 1 76 ? 0.960 -3.809 -1.145 1.00 94.25 76 LEU A O 1
ATOM 624 N N . ASP A 1 77 ? 1.989 -5.758 -0.705 1.00 92.50 77 ASP A N 1
ATOM 625 C CA . ASP A 1 77 ? 3.104 -5.568 -1.634 1.00 92.50 77 ASP A CA 1
ATOM 626 C C . ASP A 1 77 ? 2.950 -6.407 -2.903 1.00 92.50 77 ASP A C 1
ATOM 628 O O . ASP A 1 77 ? 2.800 -7.627 -2.840 1.00 92.50 77 ASP A O 1
ATOM 632 N N . GLY A 1 78 ? 2.974 -5.746 -4.062 1.00 91.75 78 GLY A N 1
ATOM 633 C CA . GLY A 1 78 ? 2.695 -6.359 -5.358 1.00 91.75 78 GLY A CA 1
ATOM 634 C C . GLY A 1 78 ? 1.212 -6.295 -5.711 1.00 91.75 78 GLY A C 1
ATOM 635 O O . GLY A 1 78 ? 0.614 -7.306 -6.070 1.00 91.75 78 GLY A O 1
ATOM 636 N N . VAL A 1 79 ? 0.591 -5.123 -5.585 1.00 92.81 79 VAL A N 1
ATOM 637 C CA . VAL A 1 79 ? -0.824 -4.906 -5.915 1.00 92.81 79 VAL A CA 1
ATOM 638 C C . VAL A 1 79 ? -0.961 -4.344 -7.325 1.00 92.81 79 VAL A C 1
ATOM 640 O O . VAL A 1 79 ? -0.321 -3.359 -7.686 1.00 92.81 79 VAL A O 1
ATOM 643 N N . ARG A 1 80 ? -1.848 -4.940 -8.124 1.00 90.06 80 ARG A N 1
ATOM 644 C CA . ARG A 1 80 ? -2.235 -4.408 -9.429 1.00 90.06 80 ARG A CA 1
ATOM 645 C C . ARG A 1 80 ? -3.430 -3.477 -9.278 1.00 90.06 80 ARG A C 1
ATOM 647 O O . ARG A 1 80 ? -4.533 -3.915 -8.954 1.00 90.06 80 ARG A O 1
ATOM 654 N N . LEU A 1 81 ? -3.215 -2.205 -9.587 1.00 88.06 81 LEU A N 1
ATOM 655 C CA . LEU A 1 81 ? -4.259 -1.189 -9.629 1.00 88.06 81 LEU A CA 1
ATOM 656 C C . LEU A 1 81 ? -4.737 -1.039 -11.081 1.00 88.06 81 LEU A C 1
ATOM 658 O O . LEU A 1 81 ? -3.960 -0.720 -11.974 1.00 88.06 81 LEU A O 1
ATOM 662 N N . CYS A 1 82 ? -6.009 -1.350 -11.342 1.00 73.00 82 CYS A N 1
ATOM 663 C CA . CYS A 1 82 ? -6.602 -1.278 -12.680 1.00 73.00 82 CYS A CA 1
ATOM 664 C C . CYS A 1 82 ? -7.516 -0.051 -12.792 1.00 73.00 82 CYS A C 1
ATOM 666 O O . CYS A 1 82 ? -8.635 -0.052 -12.286 1.00 73.00 82 CYS A O 1
ATOM 668 N N . GLU A 1 83 ? -7.063 0.963 -13.527 1.00 64.38 83 GLU A N 1
ATOM 669 C CA . GLU A 1 83 ? -7.721 2.275 -13.667 1.00 64.38 83 GLU A CA 1
ATOM 670 C C . GLU A 1 83 ? -9.093 2.226 -14.355 1.00 64.38 83 GLU A C 1
ATOM 672 O O . GLU A 1 83 ? -9.975 3.038 -14.094 1.00 64.38 83 GLU A O 1
ATOM 677 N N . LYS A 1 84 ? -9.316 1.235 -15.222 1.00 62.91 84 LYS A N 1
ATOM 678 C CA . LYS A 1 84 ? -10.467 1.218 -16.140 1.00 62.91 84 LYS A CA 1
ATOM 679 C C . LYS A 1 84 ? -11.755 0.638 -15.550 1.00 62.91 84 LYS A C 1
ATOM 681 O O . LYS A 1 84 ? -12.732 0.478 -16.277 1.00 62.91 84 LYS A O 1
ATOM 686 N N . LYS A 1 85 ? -11.777 0.270 -14.265 1.00 62.91 85 LYS A N 1
ATOM 687 C CA . LYS A 1 85 ? -12.930 -0.407 -13.653 1.00 62.91 85 LYS A CA 1
ATOM 688 C C . LYS A 1 85 ? -13.326 0.260 -12.341 1.00 62.91 85 LYS A C 1
ATOM 690 O O . LYS A 1 85 ? -12.807 -0.072 -11.282 1.00 62.91 85 LYS A O 1
ATOM 695 N N . MET A 1 86 ? -14.361 1.101 -12.396 1.00 63.12 86 MET A N 1
ATOM 696 C CA . MET A 1 86 ? -15.115 1.540 -11.206 1.00 63.12 86 MET A CA 1
ATOM 697 C C . MET A 1 86 ? -15.589 0.358 -10.335 1.00 63.12 86 MET A C 1
ATOM 699 O O . MET A 1 86 ? -15.823 0.521 -9.141 1.00 63.12 86 MET A O 1
ATOM 703 N N . THR A 1 87 ? -15.702 -0.836 -10.926 1.00 79.12 87 THR A N 1
ATOM 704 C CA . THR A 1 87 ? -16.078 -2.096 -10.274 1.00 79.12 87 THR A CA 1
ATOM 705 C C . THR A 1 87 ? -14.889 -2.904 -9.744 1.00 79.12 87 THR A C 1
ATOM 707 O O . THR A 1 87 ? -15.080 -4.064 -9.380 1.00 79.12 87 THR A O 1
ATOM 710 N N . SER A 1 88 ? -13.668 -2.353 -9.734 1.00 88.75 88 SER A N 1
ATOM 711 C CA . SER A 1 88 ? -12.504 -3.075 -9.217 1.00 88.75 88 SER A CA 1
ATOM 712 C C . SER A 1 88 ? -12.703 -3.427 -7.745 1.00 88.75 88 SER A C 1
ATOM 714 O O . SER A 1 88 ? -13.022 -2.580 -6.902 1.00 88.75 88 SER A O 1
ATOM 716 N N . LYS A 1 89 ? -12.504 -4.706 -7.440 1.00 91.56 89 LYS A N 1
ATOM 717 C CA . LYS A 1 89 ? -12.584 -5.254 -6.089 1.00 91.56 89 LYS A CA 1
ATOM 718 C C . LYS A 1 89 ? -11.414 -4.762 -5.240 1.00 91.56 89 LYS A C 1
ATOM 720 O O . LYS A 1 89 ? -11.621 -4.431 -4.076 1.00 91.56 89 LYS A O 1
ATOM 725 N N . VAL A 1 90 ? -10.224 -4.614 -5.829 1.00 92.31 90 VAL A N 1
ATOM 726 C CA . VAL A 1 90 ? -9.060 -4.001 -5.167 1.00 92.31 90 VAL A CA 1
ATOM 727 C C . VAL A 1 90 ? -9.358 -2.549 -4.786 1.00 92.31 90 VAL A C 1
ATOM 729 O O . VAL A 1 90 ? -9.165 -2.159 -3.635 1.00 92.31 90 VAL A O 1
ATOM 732 N N . ILE A 1 91 ? -9.920 -1.755 -5.704 1.00 91.56 91 ILE A N 1
ATOM 733 C CA . ILE A 1 91 ? -10.340 -0.375 -5.403 1.0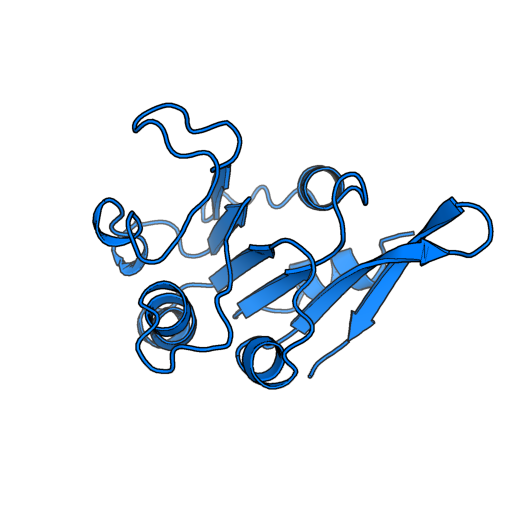0 91.56 91 ILE A CA 1
ATOM 734 C C . ILE A 1 91 ? -11.411 -0.353 -4.303 1.00 91.56 91 ILE A C 1
ATOM 736 O O . ILE A 1 91 ? -11.374 0.495 -3.408 1.00 91.56 91 ILE A O 1
ATOM 740 N N . ARG A 1 92 ? -12.367 -1.290 -4.335 1.00 91.62 92 ARG A N 1
ATOM 741 C CA . ARG A 1 92 ? -13.392 -1.418 -3.292 1.00 91.62 92 ARG A CA 1
ATOM 742 C C . ARG A 1 92 ? -12.778 -1.710 -1.922 1.00 91.62 92 ARG A C 1
ATOM 744 O O . ARG A 1 92 ? -13.194 -1.070 -0.959 1.00 91.62 92 ARG A O 1
ATOM 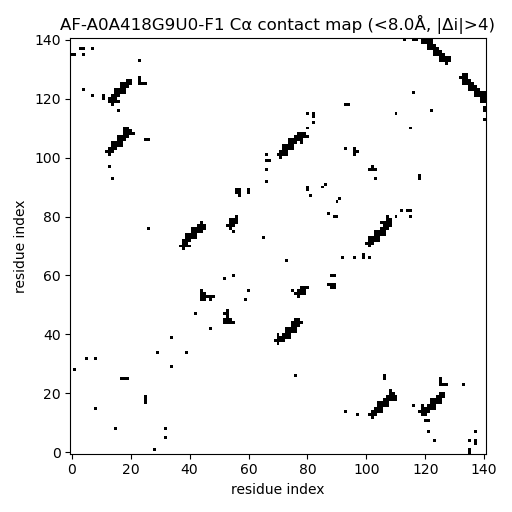751 N N . LEU A 1 93 ? -11.788 -2.601 -1.832 1.00 93.31 93 LEU A N 1
ATOM 752 C CA . LEU A 1 93 ? -11.045 -2.866 -0.596 1.00 93.31 93 LEU A CA 1
ATOM 753 C C . LEU A 1 93 ? -10.395 -1.584 -0.057 1.00 93.31 93 LEU A C 1
ATOM 755 O O . LEU A 1 93 ? -10.599 -1.245 1.108 1.00 93.31 93 LEU A O 1
ATOM 759 N N . ILE A 1 94 ? -9.684 -0.837 -0.910 1.00 92.81 94 ILE A N 1
ATOM 760 C CA . ILE A 1 94 ? -9.007 0.416 -0.527 1.00 92.81 94 ILE A CA 1
ATOM 761 C C . ILE A 1 94 ? -10.005 1.432 0.042 1.00 92.81 94 ILE A C 1
ATOM 763 O O . ILE A 1 94 ? -9.754 2.053 1.074 1.00 92.81 94 ILE A O 1
ATOM 767 N N . LYS A 1 95 ? -11.172 1.579 -0.594 1.00 91.12 95 LYS A N 1
ATOM 768 C CA . LYS A 1 95 ? -12.241 2.469 -0.111 1.00 91.12 95 LYS A CA 1
ATOM 769 C C . LYS A 1 95 ? -12.850 1.994 1.208 1.00 91.12 95 LYS A C 1
ATOM 771 O O . LYS A 1 95 ? -13.208 2.815 2.049 1.00 91.12 95 LYS A O 1
ATOM 776 N N . GLN A 1 96 ? -13.004 0.684 1.388 1.00 92.50 96 GLN A N 1
ATOM 777 C CA . GLN A 1 96 ? -13.655 0.113 2.566 1.00 92.50 96 GLN A CA 1
ATOM 778 C C . GLN A 1 96 ? -12.751 0.059 3.795 1.00 92.50 96 GLN A C 1
ATOM 780 O O . GLN A 1 96 ? -13.277 0.155 4.900 1.00 92.50 96 GLN A O 1
ATOM 785 N N . ALA A 1 97 ? -11.431 -0.036 3.635 1.00 91.81 97 ALA A N 1
ATOM 786 C CA . ALA A 1 97 ? -10.476 -0.166 4.737 1.00 91.81 97 ALA A CA 1
ATOM 787 C C . ALA A 1 97 ? -10.718 0.818 5.890 1.00 91.81 97 ALA A C 1
ATOM 789 O O . ALA A 1 97 ? -10.787 0.405 7.047 1.00 91.81 97 ALA A O 1
ATOM 790 N N . ARG A 1 98 ? -10.995 2.089 5.575 1.00 85.75 98 ARG A N 1
ATOM 791 C CA . ARG A 1 98 ? -11.308 3.119 6.576 1.00 85.75 98 ARG A CA 1
ATOM 792 C C . ARG A 1 98 ? -12.526 2.772 7.437 1.00 85.75 98 ARG A C 1
ATOM 794 O O . ARG A 1 98 ? -12.495 2.968 8.648 1.00 85.75 98 ARG A O 1
ATOM 801 N N . LYS A 1 99 ? -13.589 2.227 6.834 1.00 90.69 99 LYS A N 1
ATOM 802 C CA . LYS A 1 99 ? -14.805 1.800 7.553 1.00 90.69 99 LYS A CA 1
ATOM 803 C C . LYS A 1 99 ? -14.521 0.649 8.523 1.00 90.69 99 LYS A C 1
ATOM 805 O O . LYS A 1 99 ? -15.190 0.543 9.541 1.00 90.69 99 LYS A O 1
ATOM 810 N N . TYR A 1 100 ? -13.538 -0.187 8.207 1.00 92.38 100 TYR A N 1
ATOM 811 C CA . TYR A 1 100 ? -13.109 -1.313 9.039 1.00 92.38 100 TYR A CA 1
ATOM 812 C C . TYR A 1 100 ? -11.926 -0.957 9.949 1.00 92.38 100 TYR A C 1
ATOM 814 O O . TYR A 1 100 ? -11.294 -1.848 10.508 1.00 92.38 100 TYR A O 1
ATOM 822 N N . HIS A 1 101 ? -11.613 0.337 10.098 1.00 90.12 101 HIS A N 1
ATOM 823 C CA . HIS A 1 101 ? -10.488 0.823 10.899 1.00 90.12 101 HIS A CA 1
ATOM 824 C C . HIS A 1 101 ? -9.145 0.178 10.511 1.00 90.12 101 HIS A C 1
ATOM 826 O O . HIS A 1 101 ? -8.281 -0.043 11.361 1.00 90.12 101 HIS A O 1
ATOM 832 N N . LYS A 1 102 ? -8.981 -0.129 9.218 1.00 92.06 102 LYS A N 1
ATOM 833 C CA . LYS A 1 102 ? -7.744 -0.641 8.636 1.00 92.06 102 LYS A CA 1
ATOM 834 C C . LYS A 1 102 ? -6.921 0.498 8.060 1.00 92.06 102 LYS A C 1
ATOM 836 O O . LYS A 1 102 ? -7.382 1.229 7.182 1.00 92.06 102 LYS A O 1
ATOM 841 N N . ARG A 1 103 ? -5.677 0.574 8.508 1.00 91.69 103 ARG A N 1
ATOM 842 C CA . ARG A 1 103 ? -4.604 1.303 7.848 1.00 91.69 103 ARG A CA 1
ATOM 843 C C . ARG A 1 103 ? -4.090 0.451 6.690 1.00 91.69 103 ARG A C 1
ATOM 845 O O . ARG A 1 103 ? -3.763 -0.717 6.896 1.00 91.69 103 ARG A O 1
ATOM 852 N N . LEU A 1 104 ? -4.002 1.017 5.490 1.00 93.62 104 LEU A N 1
ATOM 853 C CA . LEU A 1 104 ? -3.472 0.314 4.320 1.00 93.62 104 LEU A CA 1
ATOM 854 C C . LEU A 1 104 ? -2.194 0.968 3.817 1.00 93.62 104 LEU A C 1
ATOM 856 O O . LEU A 1 104 ? -2.146 2.173 3.600 1.00 93.62 104 LEU A O 1
ATOM 860 N N . VAL A 1 105 ? -1.197 0.145 3.532 1.00 94.00 105 VAL A N 1
ATOM 861 C CA . VAL A 1 105 ? -0.019 0.525 2.757 1.00 94.00 105 VAL A CA 1
ATOM 862 C C . VAL A 1 105 ? -0.026 -0.340 1.507 1.00 94.00 105 VAL A C 1
ATOM 864 O O . VAL A 1 105 ? 0.161 -1.551 1.586 1.00 94.00 105 VAL A O 1
ATOM 867 N N . VAL A 1 106 ? -0.299 0.262 0.356 1.00 94.69 106 VAL A N 1
ATOM 868 C CA . VAL A 1 106 ? -0.395 -0.439 -0.926 1.00 94.69 106 VAL A CA 1
ATOM 869 C C . VAL A 1 106 ? 0.873 -0.176 -1.716 1.00 94.69 106 VAL A C 1
ATOM 871 O O . VAL A 1 106 ? 1.171 0.974 -2.017 1.00 94.69 106 VAL A O 1
ATOM 874 N N . VAL A 1 107 ? 1.604 -1.228 -2.076 1.00 94.19 107 VAL A N 1
ATOM 875 C CA . VAL A 1 107 ? 2.738 -1.137 -2.997 1.00 94.19 107 VAL A CA 1
ATOM 876 C C . VAL A 1 107 ? 2.306 -1.641 -4.360 1.00 94.19 107 VAL A C 1
ATOM 878 O O . VAL A 1 107 ? 1.976 -2.818 -4.527 1.00 94.19 107 VAL A O 1
ATOM 881 N N . ALA A 1 108 ? 2.333 -0.747 -5.335 1.00 92.50 108 ALA A N 1
ATOM 882 C CA . ALA A 1 108 ? 1.957 -1.030 -6.707 1.00 92.50 108 ALA A CA 1
ATOM 883 C C . ALA A 1 108 ? 3.084 -0.639 -7.665 1.00 92.50 108 ALA A C 1
ATOM 885 O O . ALA A 1 108 ? 4.000 0.115 -7.321 1.00 92.50 108 ALA A O 1
ATOM 886 N N . ASP A 1 109 ? 3.014 -1.167 -8.882 1.00 86.69 109 ASP A N 1
ATOM 887 C CA . ASP A 1 109 ? 3.802 -0.617 -9.982 1.00 86.69 109 ASP A CA 1
ATOM 888 C C . ASP A 1 109 ? 3.277 0.770 -10.375 1.00 86.69 109 ASP A C 1
ATOM 890 O O . ASP A 1 109 ? 2.318 1.269 -9.773 1.00 86.69 109 ASP A O 1
ATOM 894 N N . SER A 1 110 ? 3.946 1.437 -11.319 1.00 76.12 110 SER A N 1
ATOM 895 C CA . SER A 1 110 ? 3.561 2.788 -11.720 1.00 76.12 110 SER A CA 1
ATOM 896 C C . SER A 1 110 ? 2.072 2.838 -12.080 1.00 76.12 110 SER A C 1
ATOM 898 O O . SER A 1 110 ? 1.548 2.046 -12.863 1.00 76.12 110 SER A O 1
ATOM 900 N N . CYS A 1 111 ? 1.383 3.760 -11.419 1.00 71.94 111 CYS A N 1
ATOM 901 C CA . CYS A 1 111 ? -0.012 4.090 -11.639 1.00 71.94 111 CYS A CA 1
ATOM 902 C C . CYS A 1 111 ? -0.018 5.564 -12.032 1.00 71.94 111 CYS A C 1
ATOM 904 O O . CYS A 1 111 ? 0.508 6.392 -11.279 1.00 71.94 111 CYS A O 1
ATOM 906 N N . GLU A 1 112 ? -0.538 5.867 -13.218 1.00 69.94 112 GLU A N 1
ATOM 907 C CA . GLU A 1 112 ? -0.630 7.237 -13.738 1.00 69.94 112 GLU A CA 1
ATOM 908 C C . GLU A 1 112 ? -2.012 7.849 -13.468 1.00 69.94 112 GLU A C 1
ATOM 910 O O . GLU A 1 112 ? -2.204 9.050 -13.633 1.00 69.94 112 GLU A O 1
ATOM 915 N N . SER A 1 113 ? -2.976 7.054 -12.992 1.00 79.94 113 SER A N 1
ATOM 916 C CA . SER A 1 113 ? -4.287 7.551 -12.583 1.00 79.94 113 SER A CA 1
ATOM 917 C C . SER A 1 113 ? -4.215 8.452 -11.359 1.00 79.94 113 SER A C 1
ATOM 919 O O . SER A 1 113 ? -4.181 7.974 -10.219 1.00 79.94 113 SER A O 1
ATOM 921 N N . GLU A 1 114 ? -4.415 9.744 -11.593 1.00 82.00 114 GLU A N 1
ATOM 922 C CA . GLU A 1 114 ? -4.763 10.717 -10.554 1.00 82.00 114 GLU A CA 1
ATOM 923 C C . GLU A 1 114 ? -5.988 10.257 -9.742 1.00 82.00 114 GLU A C 1
ATOM 925 O O . GLU A 1 114 ? -6.018 10.370 -8.520 1.00 82.00 114 GLU A O 1
ATOM 930 N N . PHE A 1 115 ? -6.982 9.634 -10.393 1.00 85.00 115 PHE A N 1
ATOM 931 C CA . PHE A 1 115 ? -8.172 9.120 -9.705 1.00 85.00 115 PHE A CA 1
ATOM 932 C C . PHE A 1 115 ? -7.849 8.055 -8.649 1.00 85.00 115 PHE A C 1
ATOM 934 O O . PHE A 1 115 ? -8.511 7.985 -7.613 1.00 85.00 115 PHE A O 1
ATOM 941 N N . ILE A 1 116 ? -6.868 7.192 -8.922 1.00 87.75 116 ILE A N 1
ATOM 942 C CA . ILE A 1 116 ? -6.461 6.152 -7.979 1.00 87.75 116 ILE A CA 1
ATOM 943 C C . ILE A 1 116 ? -5.689 6.777 -6.827 1.00 87.75 116 ILE A C 1
ATOM 945 O O . ILE A 1 116 ? -5.926 6.396 -5.685 1.00 87.75 116 ILE A O 1
ATOM 949 N N . GLU A 1 117 ? -4.821 7.746 -7.105 1.00 90.62 117 GLU A N 1
ATOM 950 C CA . GLU A 1 117 ? -4.069 8.469 -6.079 1.00 90.62 117 GLU A CA 1
ATOM 951 C C . GLU A 1 117 ? -4.986 9.184 -5.088 1.00 90.62 117 GLU A C 1
ATOM 953 O O . GLU A 1 117 ? -4.773 9.048 -3.890 1.00 90.62 117 GLU A O 1
ATOM 958 N N . LEU A 1 118 ? -6.078 9.798 -5.553 1.00 90.25 118 LEU A N 1
ATOM 959 C CA . LEU A 1 118 ? -7.103 10.429 -4.703 1.00 90.25 118 LEU A CA 1
ATOM 960 C C . LEU A 1 118 ? -7.799 9.464 -3.721 1.00 90.25 118 LEU A C 1
ATOM 962 O O . LEU A 1 118 ? -8.537 9.889 -2.831 1.00 90.25 118 LEU A O 1
ATOM 966 N N . LEU A 1 119 ? -7.616 8.148 -3.870 1.00 90.25 119 LEU A N 1
ATOM 967 C CA . LEU A 1 119 ? -8.094 7.167 -2.892 1.00 90.25 119 LEU A CA 1
ATOM 968 C C . LEU A 1 119 ? -7.171 7.038 -1.680 1.00 90.25 119 LEU A C 1
ATOM 970 O O . LEU A 1 119 ? -7.563 6.397 -0.701 1.00 90.25 119 LEU A O 1
ATOM 974 N N . PHE A 1 120 ? -5.968 7.593 -1.759 1.00 92.19 120 PHE A N 1
ATOM 975 C CA . PHE A 1 120 ? -4.939 7.518 -0.741 1.00 92.19 120 PHE A CA 1
ATOM 976 C C . PHE A 1 120 ? -4.758 8.871 -0.078 1.00 92.19 120 PHE A C 1
ATOM 978 O O . PHE A 1 120 ? -4.899 9.924 -0.686 1.00 92.19 120 PHE A O 1
ATOM 985 N N . ASP A 1 121 ? -4.436 8.814 1.202 1.00 91.50 121 ASP A N 1
ATOM 986 C CA . ASP A 1 121 ? -4.234 9.990 2.032 1.00 91.50 121 ASP A CA 1
ATOM 987 C C . ASP A 1 121 ? -2.774 10.485 1.911 1.00 91.50 121 ASP A C 1
ATOM 989 O O . ASP A 1 121 ? -2.475 11.636 2.212 1.00 91.50 121 ASP A O 1
ATOM 993 N N . GLY A 1 122 ? -1.865 9.641 1.403 1.00 92.19 122 GLY A N 1
ATOM 994 C CA . GLY A 1 122 ? -0.513 10.029 1.011 1.00 92.19 122 GLY A CA 1
ATOM 995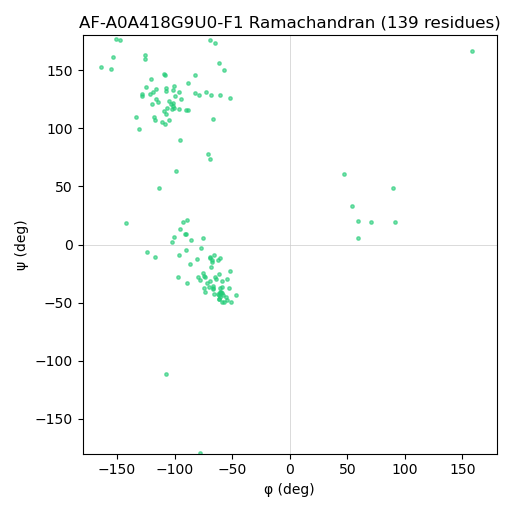 C C . GLY A 1 122 ? 0.092 9.097 -0.039 1.00 92.19 122 GLY A C 1
ATOM 996 O O . GLY A 1 1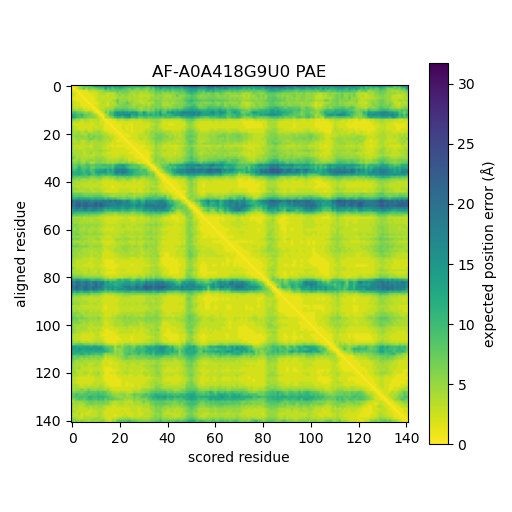22 ? -0.219 7.904 -0.092 1.00 92.19 122 GLY A O 1
ATOM 997 N N . VAL A 1 123 ? 0.978 9.642 -0.869 1.00 93.06 123 VAL A N 1
ATOM 998 C CA . VAL A 1 123 ? 1.659 8.925 -1.951 1.00 93.06 123 VAL A CA 1
ATOM 999 C C . VAL A 1 123 ? 3.169 9.065 -1.803 1.00 93.06 123 VAL A C 1
ATOM 1001 O O . VAL A 1 123 ? 3.696 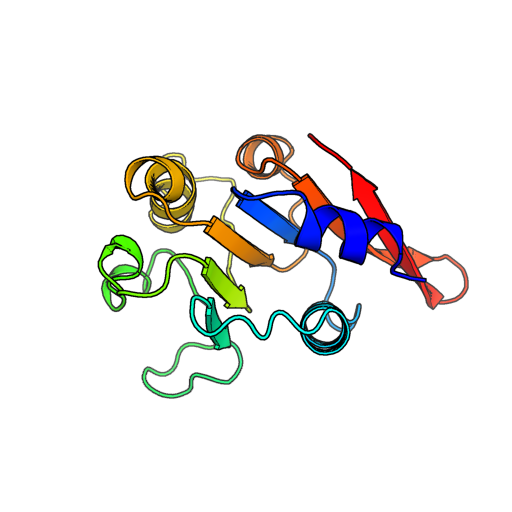10.150 -1.558 1.00 93.06 123 VAL A O 1
ATOM 1004 N N . ILE A 1 124 ? 3.865 7.945 -1.976 1.00 93.00 124 ILE A N 1
ATOM 1005 C CA . ILE A 1 124 ? 5.318 7.845 -2.059 1.00 93.00 124 ILE A CA 1
ATOM 1006 C C . ILE A 1 124 ? 5.651 7.315 -3.454 1.00 93.00 124 ILE A C 1
ATOM 1008 O O . ILE A 1 124 ? 5.422 6.144 -3.759 1.00 93.00 124 ILE A O 1
ATOM 1012 N N . ALA A 1 125 ? 6.175 8.180 -4.312 1.00 93.25 125 ALA A N 1
ATOM 1013 C CA . ALA A 1 125 ? 6.584 7.841 -5.665 1.00 93.25 125 ALA A CA 1
ATOM 1014 C C . ALA A 1 125 ? 8.103 7.650 -5.721 1.00 93.25 125 ALA A C 1
ATOM 1016 O O . ALA A 1 125 ? 8.866 8.585 -5.469 1.00 93.25 125 ALA A O 1
ATOM 1017 N N . LEU A 1 126 ? 8.532 6.437 -6.063 1.00 92.75 126 LEU A N 1
ATOM 1018 C CA . LEU A 1 126 ? 9.927 6.098 -6.318 1.00 92.75 126 LEU A CA 1
ATOM 1019 C C . LEU A 1 126 ? 10.180 6.031 -7.824 1.00 92.75 126 LEU A C 1
ATOM 1021 O O . LEU A 1 126 ? 9.424 5.405 -8.568 1.00 92.75 126 LEU A O 1
ATOM 1025 N N . SER A 1 127 ? 11.260 6.655 -8.272 1.00 91.69 127 SER A N 1
ATOM 1026 C CA . SER A 1 127 ? 11.680 6.658 -9.674 1.00 91.69 127 SER A CA 1
ATOM 1027 C C . SER A 1 127 ? 13.200 6.716 -9.784 1.00 91.69 127 SER A C 1
ATOM 1029 O O . SER A 1 127 ? 13.903 6.827 -8.778 1.00 91.69 127 SER A O 1
ATOM 1031 N N . PHE A 1 128 ? 13.715 6.639 -11.007 1.00 88.81 128 PHE A N 1
ATOM 1032 C CA . PHE A 1 128 ? 15.101 6.982 -11.308 1.00 88.81 128 PHE A CA 1
ATOM 1033 C C . PHE A 1 128 ? 15.153 8.388 -11.911 1.00 88.81 128 PHE A C 1
ATOM 1035 O O . PHE A 1 128 ? 14.314 8.738 -12.741 1.00 88.81 128 PHE A O 1
ATOM 1042 N N . ASN A 1 129 ? 16.111 9.209 -11.481 1.00 86.00 129 ASN A N 1
ATOM 1043 C CA . ASN A 1 129 ? 16.390 10.488 -12.134 1.00 86.00 129 ASN A CA 1
ATOM 1044 C C . ASN A 1 129 ? 17.204 10.276 -13.430 1.00 86.00 129 ASN A C 1
ATOM 1046 O O . ASN A 1 129 ? 17.542 9.148 -13.798 1.00 86.00 129 ASN A O 1
ATOM 1050 N N . SER A 1 130 ? 17.533 11.369 -14.124 1.00 84.81 130 SER A N 1
ATOM 1051 C CA . SER A 1 130 ? 18.350 11.348 -15.349 1.00 84.81 130 SER A CA 1
ATOM 1052 C C . SER A 1 130 ? 19.701 10.650 -15.176 1.00 84.81 130 SER A C 1
ATOM 1054 O O . SER A 1 130 ? 20.193 10.033 -16.118 1.00 84.81 130 SER A O 1
ATOM 1056 N N . ASP A 1 131 ? 20.260 10.692 -13.968 1.00 87.50 131 ASP A N 1
ATOM 1057 C CA . ASP A 1 131 ? 21.555 10.106 -13.617 1.00 87.50 131 ASP A CA 1
ATOM 1058 C C . ASP A 1 131 ? 21.439 8.650 -13.125 1.00 87.50 131 ASP A C 1
ATOM 1060 O O . ASP A 1 131 ? 22.413 8.061 -12.658 1.00 87.50 131 ASP A O 1
ATOM 1064 N N . ARG A 1 132 ? 20.249 8.039 -13.252 1.00 83.19 132 ARG A N 1
ATOM 1065 C CA . ARG A 1 132 ? 19.899 6.699 -12.740 1.00 83.19 132 ARG A CA 1
ATOM 1066 C C . ARG A 1 132 ? 20.040 6.547 -11.226 1.00 83.19 132 ARG A C 1
ATOM 1068 O O . ARG A 1 132 ? 20.084 5.428 -10.710 1.00 83.19 132 ARG A O 1
ATOM 1075 N N . GLU A 1 133 ? 20.050 7.649 -10.495 1.00 86.00 133 GLU A N 1
ATOM 1076 C CA . GLU A 1 133 ? 19.952 7.634 -9.045 1.00 86.00 133 GLU A CA 1
ATOM 1077 C C . GLU A 1 133 ? 18.488 7.512 -8.623 1.00 86.00 133 GLU A C 1
ATOM 1079 O O . GLU A 1 133 ? 17.574 8.023 -9.278 1.00 86.00 133 GLU A O 1
ATOM 1084 N N . ARG A 1 134 ? 18.250 6.818 -7.508 1.00 86.62 134 ARG A N 1
ATOM 1085 C CA . ARG A 1 134 ? 16.901 6.675 -6.958 1.00 86.62 134 ARG A CA 1
ATOM 1086 C C . ARG A 1 134 ? 16.404 8.019 -6.439 1.00 86.62 134 ARG A C 1
ATOM 1088 O O . ARG A 1 134 ? 17.052 8.655 -5.611 1.00 86.62 134 ARG A O 1
ATOM 1095 N N . SER A 1 135 ? 15.215 8.398 -6.880 1.00 89.06 135 SER A N 1
ATOM 1096 C CA . SER A 1 135 ? 14.461 9.541 -6.388 1.00 89.06 135 SER A CA 1
ATOM 1097 C C . SER A 1 135 ? 13.254 9.069 -5.580 1.00 89.06 135 SER A C 1
ATOM 1099 O O . SER A 1 135 ? 12.662 8.028 -5.871 1.00 89.06 135 SER A O 1
ATOM 1101 N N . CYS A 1 136 ? 12.899 9.835 -4.551 1.00 90.81 136 CYS A N 1
ATOM 1102 C CA . CYS A 1 136 ? 11.758 9.576 -3.683 1.00 90.81 136 CYS A CA 1
ATOM 1103 C C . CYS A 1 136 ? 10.970 10.868 -3.493 1.00 90.81 136 CYS A C 1
ATOM 1105 O O . CYS A 1 136 ? 11.422 11.770 -2.789 1.00 90.81 136 CYS A O 1
ATOM 1107 N N . ASN A 1 137 ? 9.776 10.922 -4.074 1.00 91.50 137 ASN A N 1
ATOM 1108 C CA . ASN A 1 137 ? 8.858 12.046 -3.954 1.00 91.50 137 ASN A CA 1
ATOM 1109 C C . ASN A 1 137 ? 7.683 11.661 -3.058 1.00 91.50 137 ASN A C 1
ATOM 1111 O O . ASN A 1 137 ? 7.085 10.602 -3.238 1.00 91.50 137 ASN A O 1
ATOM 1115 N N . VAL A 1 138 ? 7.346 12.525 -2.104 1.00 91.50 138 VAL A N 1
ATOM 1116 C CA . VAL A 1 138 ? 6.234 12.314 -1.174 1.00 91.50 138 VAL A CA 1
ATOM 1117 C C . VAL A 1 138 ? 5.250 13.463 -1.308 1.00 91.50 138 VAL A C 1
ATOM 1119 O O . VAL A 1 138 ? 5.655 14.622 -1.254 1.00 91.50 138 VAL A O 1
ATOM 1122 N N . TYR A 1 139 ? 3.969 13.151 -1.483 1.00 91.19 139 TYR A N 1
ATOM 1123 C CA . TYR A 1 139 ? 2.923 14.157 -1.643 1.00 91.19 139 TYR A CA 1
ATOM 1124 C C . TYR A 1 139 ? 1.559 13.636 -1.182 1.00 91.19 139 TYR A C 1
ATOM 1126 O O . TYR A 1 139 ? 1.345 12.431 -1.044 1.00 91.19 139 TYR A O 1
ATOM 1134 N N . THR A 1 140 ? 0.639 14.560 -0.924 1.00 89.38 140 THR A N 1
ATOM 1135 C CA . THR A 1 140 ? -0.770 14.275 -0.635 1.00 89.38 140 THR A CA 1
ATOM 1136 C C . THR A 1 140 ? -1.590 14.671 -1.869 1.00 89.38 140 THR A C 1
ATOM 1138 O O . THR A 1 140 ? -1.517 15.846 -2.242 1.00 89.38 140 THR A O 1
ATOM 1141 N N . PRO A 1 141 ? -2.280 13.725 -2.526 1.00 84.75 141 PRO A N 1
ATOM 1142 C CA . PRO A 1 141 ? -3.138 13.994 -3.684 1.00 84.75 141 PRO A CA 1
ATOM 1143 C C . PRO A 1 141 ? -4.332 14.902 -3.376 1.00 84.75 141 PRO A C 1
ATOM 1145 O O . PRO A 1 141 ? -4.760 14.953 -2.199 1.00 84.75 141 PRO A O 1
#

Mean predicted aligned error: 5.34 Å

pLDDT: mean 85.25, std 9.73, range [54.06, 94.88]